Protein AF-A0A7X5WR57-F1 (afdb_monomer_lite)

Foldseek 3Di:
DDDLVCLQVCVPVVLVVQVVVVHHSVVSVVSNVVVVVVVVLVVLLVVLVVLLVVLVVVLVVCVVVVNNVVSVVSVVVSVVSVVVSVVD

Radius of gyration: 21.78 Å; chains: 1; bounding box: 42×16×60 Å

pLDDT: mean 94.81, std 4.6, range [62.22, 98.44]

Sequence (88 aa):
MLDIRLIRDDPEAVKAGIARRGEDPAAIDEVVDLDVRARAIGTERDDIRAEINQLSTQVGALHKEGRGDEAAALQERSRALGEDEKRL

Structure (mmCIF, N/CA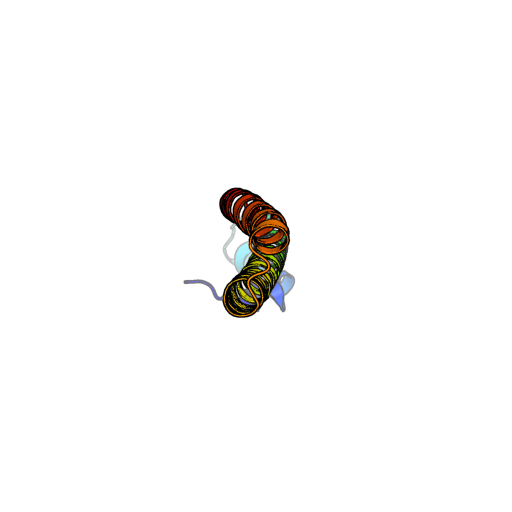/C/O backbone):
data_AF-A0A7X5WR57-F1
#
_entry.id   AF-A0A7X5WR57-F1
#
loop_
_atom_site.group_PDB
_atom_site.id
_atom_site.type_symbol
_atom_site.label_atom_id
_atom_site.label_alt_id
_atom_site.label_comp_id
_atom_site.label_asym_id
_atom_site.label_entity_id
_atom_site.label_seq_id
_atom_site.pdbx_PDB_ins_code
_atom_site.Cartn_x
_atom_site.Cartn_y
_atom_site.Cartn_z
_atom_site.occupancy
_atom_site.B_iso_or_equiv
_atom_site.auth_seq_id
_atom_site.auth_comp_id
_atom_site.auth_asym_id
_atom_site.auth_atom_id
_atom_site.pdbx_PDB_model_num
ATOM 1 N N . MET A 1 1 ? -1.911 7.579 22.214 1.00 62.22 1 MET A N 1
ATOM 2 C CA . MET A 1 1 ? -2.421 6.966 20.971 1.00 62.22 1 MET A CA 1
ATOM 3 C C . MET A 1 1 ? -3.070 5.653 21.374 1.00 62.22 1 MET A C 1
ATOM 5 O O . MET A 1 1 ? -2.426 4.912 22.106 1.00 62.22 1 MET A O 1
ATOM 9 N N . LEU A 1 2 ? -4.338 5.427 21.023 1.00 76.50 2 LEU A N 1
ATOM 10 C CA . LEU A 1 2 ? -4.988 4.128 21.231 1.00 76.50 2 LEU A CA 1
ATOM 11 C C . LEU A 1 2 ? -4.343 3.097 20.302 1.00 76.50 2 LEU A C 1
ATOM 13 O O . LEU A 1 2 ? -3.999 3.428 19.168 1.00 76.50 2 LEU A O 1
ATOM 17 N N . ASP A 1 3 ? -4.149 1.877 20.792 1.00 89.94 3 ASP A N 1
ATOM 18 C CA . ASP A 1 3 ? -3.592 0.801 19.979 1.00 89.94 3 ASP A CA 1
ATOM 19 C C . ASP A 1 3 ? -4.661 0.283 19.009 1.00 89.94 3 ASP A C 1
ATOM 21 O O . ASP A 1 3 ? -5.628 -0.361 19.416 1.00 89.94 3 ASP A O 1
ATOM 25 N N . ILE A 1 4 ? -4.487 0.563 17.715 1.00 91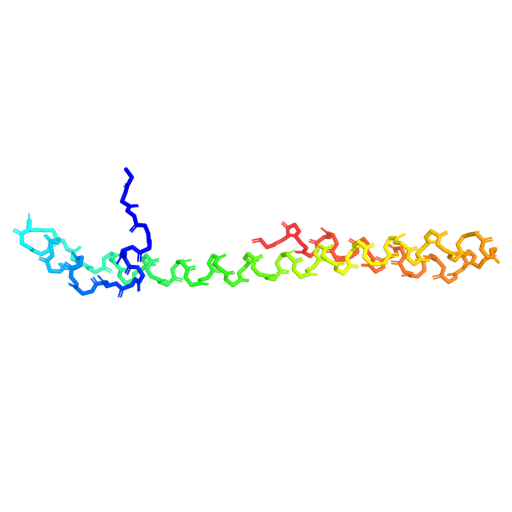.94 4 ILE A N 1
ATOM 26 C CA . ILE A 1 4 ? -5.386 0.080 16.659 1.00 91.94 4 ILE A CA 1
ATOM 27 C C . ILE A 1 4 ? -5.420 -1.452 16.588 1.00 91.94 4 ILE A C 1
ATOM 29 O O . ILE A 1 4 ? -6.415 -2.026 16.159 1.00 91.94 4 ILE A O 1
ATOM 33 N N . ARG A 1 5 ? -4.358 -2.134 17.042 1.00 92.25 5 ARG A N 1
ATOM 34 C CA . ARG A 1 5 ? -4.321 -3.600 17.105 1.00 92.25 5 ARG A CA 1
ATOM 35 C C . ARG A 1 5 ? -5.322 -4.103 18.132 1.00 92.25 5 ARG A C 1
ATOM 37 O O . ARG A 1 5 ? -6.076 -5.005 17.819 1.00 92.25 5 ARG A O 1
ATOM 44 N N . LEU A 1 6 ? -5.407 -3.455 19.294 1.00 93.38 6 LEU A N 1
ATOM 45 C CA . LEU A 1 6 ? -6.403 -3.797 20.309 1.00 93.38 6 LEU A CA 1
ATOM 46 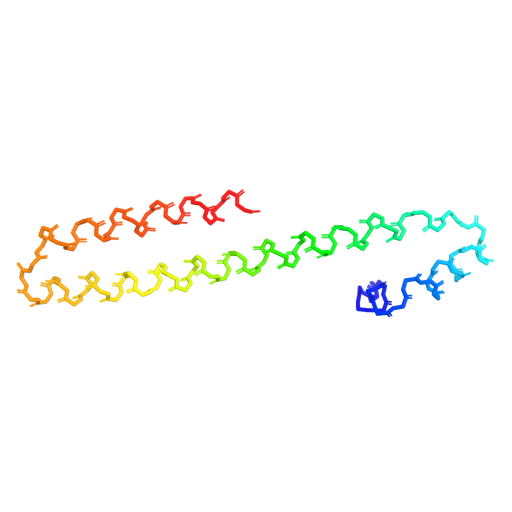C C . LEU A 1 6 ? -7.834 -3.598 19.788 1.00 93.38 6 LEU A C 1
ATOM 48 O O . LEU A 1 6 ? -8.686 -4.444 20.023 1.00 93.38 6 LEU A O 1
ATOM 52 N N . ILE A 1 7 ? -8.085 -2.509 19.055 1.00 93.69 7 ILE A N 1
ATOM 53 C CA . ILE A 1 7 ? -9.400 -2.241 18.451 1.00 93.69 7 ILE A CA 1
ATOM 54 C C . ILE A 1 7 ? -9.754 -3.299 17.399 1.00 93.69 7 ILE A C 1
ATOM 56 O O . ILE A 1 7 ? -10.907 -3.698 17.300 1.00 93.69 7 ILE A O 1
ATOM 60 N N . ARG A 1 8 ? -8.771 -3.769 16.628 1.00 93.00 8 ARG A N 1
ATOM 61 C CA . ARG A 1 8 ? -8.961 -4.817 15.620 1.00 93.00 8 ARG A CA 1
ATOM 62 C C . ARG A 1 8 ? -9.165 -6.199 16.239 1.00 93.00 8 ARG A C 1
ATOM 64 O O . ARG A 1 8 ? -10.012 -6.953 15.775 1.00 93.00 8 ARG A O 1
ATOM 71 N N . ASP A 1 9 ? -8.354 -6.531 17.236 1.00 94.44 9 ASP A N 1
ATOM 72 C CA . ASP A 1 9 ? -8.291 -7.870 17.815 1.00 94.44 9 ASP A CA 1
ATOM 73 C C . ASP A 1 9 ? -9.454 -8.107 18.795 1.00 94.44 9 ASP A C 1
ATOM 75 O O . ASP A 1 9 ? -9.951 -9.228 18.890 1.00 94.44 9 ASP A O 1
ATOM 79 N N . ASP A 1 10 ? -9.910 -7.060 19.496 1.00 94.62 10 ASP A N 1
ATOM 80 C CA . ASP A 1 10 ? -11.035 -7.122 20.438 1.00 94.62 10 ASP A CA 1
ATOM 81 C C . ASP A 1 10 ? -11.865 -5.814 20.451 1.00 94.62 10 ASP A C 1
ATOM 83 O O . ASP A 1 10 ? -11.851 -5.050 21.428 1.00 94.62 10 ASP A O 1
ATOM 87 N N . PRO A 1 11 ? -12.607 -5.520 19.363 1.00 93.56 11 PRO A N 1
ATOM 88 C CA . PRO A 1 11 ? -13.431 -4.315 19.271 1.00 93.56 11 PRO A CA 1
ATOM 89 C C . PRO A 1 11 ? -14.511 -4.265 20.355 1.00 93.56 11 PRO A C 1
ATOM 91 O O . PRO A 1 11 ? -14.822 -3.189 20.863 1.00 93.56 11 PRO A O 1
ATOM 94 N N . GLU A 1 12 ? -15.056 -5.412 20.765 1.00 94.38 12 GLU A N 1
ATOM 95 C CA . GLU A 1 12 ? -16.130 -5.487 21.759 1.00 94.38 12 GLU A CA 1
ATOM 96 C C . GLU A 1 12 ? -15.646 -5.110 23.164 1.00 94.38 12 GLU A C 1
ATOM 98 O O . GLU A 1 12 ? -16.327 -4.357 23.871 1.00 94.38 12 GLU A O 1
ATOM 103 N N . ALA A 1 13 ? -14.444 -5.537 23.571 1.00 94.12 13 ALA A N 1
ATOM 104 C CA . ALA A 1 13 ? -13.865 -5.082 24.834 1.00 94.12 13 ALA A CA 1
ATOM 105 C C . ALA A 1 13 ? -13.621 -3.568 24.843 1.00 94.12 13 ALA A C 1
ATOM 107 O O 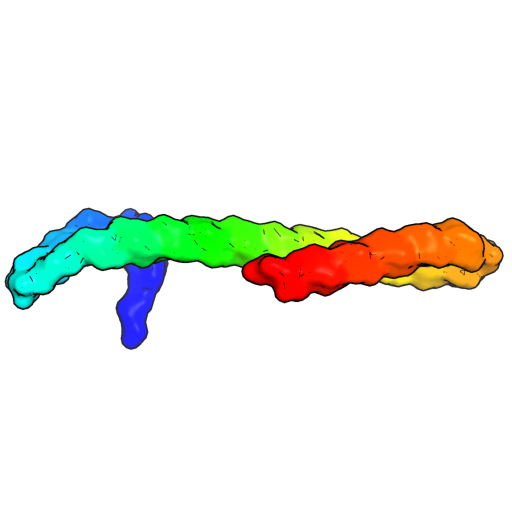. ALA A 1 13 ? -13.856 -2.908 25.866 1.00 94.12 13 ALA A O 1
ATOM 108 N N . VAL A 1 14 ? -13.199 -3.001 23.707 1.00 94.00 14 VAL A N 1
ATOM 109 C CA . VAL A 1 14 ? -13.011 -1.551 23.564 1.00 94.00 14 VAL A CA 1
ATOM 110 C C . VAL A 1 14 ? -14.352 -0.819 23.633 1.00 94.00 14 VAL A C 1
ATOM 112 O O . VAL A 1 14 ? -14.481 0.119 24.423 1.00 94.00 14 VAL A O 1
ATOM 115 N N . LYS A 1 15 ? -15.373 -1.277 22.897 1.00 94.56 15 LYS A N 1
ATOM 116 C CA . LYS A 1 15 ? -16.739 -0.728 22.950 1.00 94.56 15 LYS A CA 1
ATOM 117 C C . LYS A 1 15 ? -17.303 -0.753 24.366 1.00 94.56 15 LYS A C 1
ATOM 119 O O . LYS A 1 15 ? -17.815 0.258 24.842 1.00 94.56 15 LYS A O 1
ATOM 124 N N . ALA A 1 16 ? -17.147 -1.864 25.085 1.00 94.44 16 ALA A N 1
ATOM 125 C CA . ALA A 1 16 ? -17.569 -1.966 26.479 1.00 94.44 16 ALA A CA 1
ATOM 126 C C . ALA A 1 16 ? -16.818 -0.972 27.384 1.00 94.44 16 ALA A C 1
ATOM 128 O O . ALA A 1 16 ? -17.403 -0.396 28.301 1.00 94.44 16 ALA A O 1
ATOM 129 N N . GLY A 1 17 ? -15.524 -0.744 27.135 1.00 93.44 17 GLY A N 1
ATOM 130 C CA . GLY A 1 17 ? -14.732 0.278 27.821 1.00 93.44 17 GLY A CA 1
ATOM 131 C C . GLY A 1 17 ? -15.248 1.699 27.585 1.00 93.44 17 GLY A C 1
ATOM 132 O O . GLY A 1 17 ? -15.373 2.462 28.542 1.00 93.44 17 GLY A O 1
ATOM 133 N N . ILE A 1 18 ? -15.588 2.031 26.340 1.00 92.19 18 ILE A N 1
ATOM 134 C CA . ILE A 1 18 ? -16.138 3.336 25.943 1.00 92.19 18 ILE A CA 1
ATOM 135 C C . ILE A 1 18 ? -17.532 3.548 26.543 1.00 92.19 18 ILE A C 1
ATOM 137 O O . ILE A 1 18 ? -17.768 4.563 27.199 1.00 92.19 18 ILE A O 1
ATOM 141 N N . ALA A 1 19 ? -18.411 2.548 26.452 1.00 93.81 19 ALA A N 1
ATOM 142 C CA . ALA A 1 19 ? -19.751 2.608 27.028 1.00 93.81 19 ALA A CA 1
ATOM 143 C C . ALA A 1 19 ? -19.724 2.810 28.555 1.00 93.81 19 ALA A C 1
ATOM 145 O O . ALA A 1 19 ? -20.497 3.602 29.093 1.00 93.81 19 ALA A O 1
ATOM 146 N N . ARG A 1 20 ? -18.785 2.171 29.276 1.00 95.25 20 ARG A N 1
ATOM 147 C CA . ARG A 1 20 ? -18.592 2.397 30.727 1.00 95.25 20 ARG A CA 1
ATOM 148 C C . ARG A 1 20 ? -18.192 3.833 31.070 1.00 95.25 20 ARG A C 1
ATOM 150 O O . ARG A 1 20 ? -18.412 4.262 32.200 1.00 95.25 20 ARG A O 1
ATOM 157 N N . ARG A 1 21 ? -17.595 4.564 30.127 1.00 93.06 21 ARG A N 1
ATOM 158 C CA . ARG A 1 21 ? -17.225 5.980 30.280 1.00 93.06 21 ARG A CA 1
ATOM 159 C C . ARG A 1 21 ? -18.366 6.929 29.893 1.00 93.06 21 ARG A C 1
ATOM 161 O O . ARG A 1 21 ? -18.204 8.134 30.043 1.00 93.06 21 ARG A O 1
ATOM 168 N N . GLY A 1 22 ? -19.512 6.395 29.457 1.00 92.94 22 GLY A N 1
ATOM 169 C CA . GLY A 1 22 ? -20.674 7.173 29.024 1.00 92.94 22 GLY A CA 1
ATOM 170 C C . GLY A 1 22 ? -20.535 7.757 27.618 1.00 92.94 22 GLY A C 1
ATOM 171 O O . GLY A 1 22 ? -21.272 8.676 27.273 1.00 92.94 22 GLY A O 1
ATOM 172 N N . GLU A 1 23 ? -19.587 7.254 26.828 1.00 92.12 23 GLU A N 1
ATOM 173 C CA . GLU A 1 23 ? -19.360 7.663 25.442 1.00 92.12 23 GLU A CA 1
ATOM 174 C C . GLU A 1 23 ? -20.019 6.669 24.469 1.00 92.12 23 GLU A C 1
ATOM 176 O O . GLU A 1 23 ? -20.267 5.513 24.824 1.00 92.12 23 GLU A O 1
ATOM 181 N N . ASP A 1 24 ? -20.309 7.117 23.245 1.00 91.25 24 ASP A N 1
ATOM 182 C CA . ASP A 1 24 ? -20.924 6.284 22.206 1.00 91.25 24 ASP A CA 1
ATOM 183 C C . ASP A 1 24 ? -19.893 5.305 21.604 1.00 91.25 24 ASP A C 1
ATOM 185 O O . ASP A 1 24 ? -18.907 5.744 21.002 1.00 91.25 24 ASP A O 1
ATOM 189 N N . PRO A 1 25 ? -20.088 3.979 21.742 1.00 92.31 25 PRO A N 1
ATOM 190 C CA . PRO A 1 25 ? -19.177 2.988 21.185 1.00 92.31 25 PRO A CA 1
ATOM 191 C C . PRO A 1 25 ? -19.280 2.828 19.660 1.00 92.31 25 PRO A C 1
ATOM 193 O O . PRO A 1 25 ? -18.412 2.168 19.090 1.00 92.31 25 PRO A O 1
ATOM 196 N N . ALA A 1 26 ? -20.284 3.409 18.988 1.00 91.88 26 ALA A N 1
ATOM 197 C CA . ALA A 1 26 ? -20.510 3.227 17.548 1.00 91.88 26 ALA A CA 1
ATOM 198 C C . ALA A 1 26 ? -19.328 3.690 16.677 1.00 91.88 26 ALA A C 1
ATOM 200 O O . ALA A 1 26 ? -19.080 3.129 15.612 1.00 91.88 26 ALA A O 1
ATOM 201 N N . ALA A 1 27 ? -18.538 4.658 17.154 1.00 90.06 27 ALA A N 1
ATOM 202 C CA . ALA A 1 27 ? -17.332 5.111 16.461 1.00 90.06 27 ALA A CA 1
ATOM 203 C C . ALA A 1 27 ? -16.277 3.997 16.290 1.00 90.06 27 ALA A C 1
ATOM 205 O O . ALA A 1 27 ? -15.432 4.082 15.404 1.00 90.06 27 ALA A O 1
ATOM 206 N N . ILE A 1 28 ? -16.313 2.941 17.114 1.00 93.19 28 ILE A N 1
ATOM 207 C CA . ILE A 1 28 ? -15.389 1.806 16.984 1.00 93.19 28 ILE A CA 1
ATOM 208 C C . ILE A 1 28 ? -15.660 0.996 15.719 1.00 93.19 28 ILE A C 1
ATOM 210 O O . ILE A 1 28 ? -14.706 0.547 15.090 1.00 93.19 28 ILE A O 1
ATOM 214 N N . ASP A 1 29 ? -16.921 0.851 15.316 1.00 92.31 29 ASP A N 1
ATOM 215 C CA . ASP A 1 29 ? -17.266 0.138 14.083 1.00 92.31 29 ASP A CA 1
ATOM 216 C C . ASP A 1 29 ? -16.694 0.859 12.856 1.00 92.31 29 ASP A C 1
ATOM 218 O O . ASP A 1 29 ? -16.033 0.245 12.019 1.00 92.31 29 ASP A O 1
ATOM 222 N N . GLU A 1 30 ? -16.822 2.188 12.809 1.00 92.81 30 GLU A N 1
ATOM 223 C CA . GLU A 1 30 ? -16.230 2.999 11.740 1.00 92.81 30 GLU A CA 1
ATOM 224 C C . GLU A 1 30 ? -14.696 2.890 11.713 1.00 92.81 30 GLU A C 1
ATOM 226 O O . GLU A 1 30 ? -14.092 2.804 10.641 1.00 92.81 30 GLU A O 1
ATOM 231 N N . VAL A 1 31 ? -14.049 2.856 12.884 1.00 93.69 31 VAL A N 1
ATOM 232 C CA . VAL A 1 31 ? -12.593 2.673 12.987 1.00 93.69 31 VAL A CA 1
ATOM 233 C C . VAL A 1 31 ? -12.165 1.313 12.438 1.00 93.69 31 VAL A C 1
ATOM 235 O O . VAL A 1 31 ? -11.168 1.247 11.718 1.00 93.69 31 VAL A O 1
ATOM 238 N N . VAL A 1 32 ? -12.902 0.242 12.742 1.00 94.38 32 VAL A N 1
ATOM 239 C CA . VAL A 1 32 ? -12.620 -1.101 12.213 1.00 94.38 32 VAL A CA 1
ATOM 240 C C . VAL A 1 32 ? -12.757 -1.115 10.687 1.00 94.38 32 VAL A C 1
ATOM 242 O O . VAL A 1 32 ? -11.851 -1.586 9.997 1.00 94.38 32 VAL A O 1
ATOM 245 N N . ASP A 1 33 ? -13.819 -0.522 10.143 1.00 95.06 33 ASP A N 1
ATOM 246 C CA . ASP A 1 33 ? -14.039 -0.447 8.693 1.00 95.06 33 ASP A CA 1
ATOM 247 C C . ASP A 1 33 ? -12.968 0.386 7.971 1.00 95.06 33 ASP A C 1
ATOM 249 O O . ASP A 1 33 ? -12.527 0.054 6.864 1.00 95.06 33 ASP A O 1
ATOM 253 N N . LEU A 1 34 ? -12.540 1.497 8.575 1.00 95.75 34 LEU A N 1
ATOM 254 C CA . LEU A 1 34 ? -11.443 2.318 8.062 1.00 95.75 34 LEU A CA 1
ATOM 255 C C . LEU A 1 34 ? -10.110 1.570 8.106 1.00 95.75 34 LEU A C 1
ATOM 257 O O . LEU A 1 34 ? -9.345 1.657 7.148 1.00 95.75 34 LEU A O 1
ATOM 261 N N . ASP A 1 35 ? -9.837 0.820 9.173 1.00 95.88 35 ASP A N 1
ATOM 262 C CA . ASP A 1 35 ? -8.617 0.023 9.295 1.00 95.88 35 ASP A CA 1
ATOM 263 C C . ASP A 1 35 ? -8.551 -1.081 8.232 1.00 95.88 35 ASP A C 1
ATOM 265 O O . ASP A 1 35 ? -7.518 -1.242 7.579 1.00 95.88 35 ASP A O 1
ATOM 269 N N . VAL A 1 36 ? -9.660 -1.785 7.982 1.00 96.06 36 VAL A N 1
ATOM 270 C CA . VAL A 1 36 ? -9.747 -2.791 6.911 1.00 96.06 36 VAL A CA 1
ATOM 271 C C . VAL A 1 36 ? -9.432 -2.166 5.553 1.00 96.06 36 VAL A C 1
ATOM 273 O O . VAL A 1 36 ? -8.592 -2.688 4.815 1.00 96.06 36 VAL A O 1
ATOM 276 N N . ARG A 1 37 ? -10.047 -1.019 5.238 1.00 97.06 37 ARG A N 1
ATOM 277 C CA . ARG A 1 37 ? -9.789 -0.297 3.982 1.00 97.06 37 ARG A CA 1
ATOM 278 C C . ARG A 1 37 ? -8.346 0.181 3.881 1.00 97.06 37 ARG A C 1
ATOM 280 O O . ARG A 1 37 ? -7.713 -0.029 2.853 1.00 97.06 37 ARG A O 1
ATOM 287 N N . ALA A 1 38 ? -7.806 0.769 4.944 1.00 96.69 38 ALA A N 1
ATOM 288 C CA . ALA A 1 38 ? -6.431 1.253 4.972 1.00 96.69 38 ALA A CA 1
ATOM 289 C C . ALA A 1 38 ? -5.420 0.117 4.757 1.00 96.69 38 ALA A C 1
ATOM 291 O O . ALA A 1 38 ? -4.435 0.292 4.041 1.00 96.69 38 ALA A O 1
ATOM 292 N N . ARG A 1 39 ? -5.668 -1.064 5.337 1.00 96.56 39 ARG A N 1
ATOM 293 C CA . ARG A 1 39 ? -4.825 -2.248 5.123 1.00 96.56 39 ARG A CA 1
ATOM 294 C C . ARG A 1 39 ? -4.926 -2.770 3.695 1.00 96.56 39 ARG A C 1
ATOM 296 O O . ARG A 1 39 ? -3.890 -3.076 3.119 1.00 96.56 39 ARG A O 1
ATOM 303 N N . ALA A 1 40 ? -6.132 -2.841 3.132 1.00 97.31 40 ALA A N 1
ATOM 304 C CA . ALA A 1 40 ? -6.336 -3.270 1.749 1.00 97.31 40 ALA A CA 1
ATOM 305 C C . ALA A 1 40 ? -5.610 -2.345 0.758 1.00 97.31 40 ALA A C 1
ATOM 307 O O . ALA A 1 40 ? -4.827 -2.826 -0.056 1.00 97.31 40 ALA A O 1
ATOM 308 N N . ILE A 1 41 ? -5.780 -1.027 0.911 1.00 98.00 41 ILE A N 1
ATOM 309 C CA . ILE A 1 41 ? -5.075 -0.007 0.119 1.00 98.00 41 ILE A CA 1
ATOM 310 C C . ILE A 1 41 ? -3.556 -0.137 0.291 1.00 98.00 41 ILE A C 1
ATOM 312 O O . ILE A 1 41 ? -2.803 -0.058 -0.676 1.00 98.00 41 ILE A O 1
ATOM 316 N N . GLY A 1 42 ? -3.088 -0.364 1.523 1.00 97.88 42 GLY A N 1
ATOM 317 C CA . GLY A 1 42 ? -1.671 -0.579 1.808 1.00 97.88 42 GLY A CA 1
ATOM 318 C C . GLY A 1 42 ? -1.095 -1.781 1.058 1.00 97.88 42 GLY A C 1
ATOM 319 O O . GLY A 1 42 ? -0.035 -1.658 0.451 1.00 97.88 42 GLY A O 1
ATOM 320 N N . THR A 1 43 ? -1.807 -2.911 1.064 1.00 98.06 43 THR A N 1
ATOM 321 C CA . THR A 1 43 ? -1.424 -4.112 0.309 1.00 98.06 43 THR A CA 1
ATOM 322 C C . THR A 1 43 ? -1.414 -3.851 -1.194 1.00 98.06 43 THR A C 1
ATOM 324 O O . THR A 1 43 ? -0.408 -4.127 -1.836 1.00 98.06 43 THR A O 1
ATOM 327 N N . GLU A 1 44 ? -2.471 -3.249 -1.740 1.00 97.81 44 GLU A N 1
ATOM 328 C CA . GLU A 1 44 ? -2.567 -2.940 -3.172 1.00 97.81 44 GLU A CA 1
ATOM 329 C C . GLU A 1 44 ? -1.423 -2.030 -3.640 1.00 97.81 44 GLU A C 1
ATOM 331 O O . GLU A 1 44 ? -0.762 -2.296 -4.643 1.00 97.81 44 GLU A O 1
ATOM 336 N N . ARG A 1 45 ? -1.117 -0.988 -2.864 1.00 98.38 45 ARG A N 1
ATOM 337 C CA . ARG A 1 45 ? 0.002 -0.087 -3.146 1.00 98.38 45 ARG A CA 1
ATOM 338 C C . ARG A 1 45 ? 1.346 -0.818 -3.130 1.00 98.38 45 ARG A C 1
ATOM 340 O O . ARG A 1 45 ? 2.208 -0.542 -3.964 1.00 98.38 45 ARG A O 1
ATOM 347 N N . ASP A 1 46 ? 1.557 -1.711 -2.168 1.00 98.25 46 ASP A N 1
ATOM 348 C CA . ASP A 1 46 ? 2.810 -2.458 -2.054 1.00 98.25 46 ASP A CA 1
ATOM 349 C C . ASP A 1 46 ? 2.970 -3.463 -3.216 1.00 98.25 46 ASP A C 1
ATOM 351 O O . ASP A 1 46 ? 4.074 -3.591 -3.757 1.00 98.25 46 ASP A O 1
ATOM 355 N N . ASP A 1 47 ? 1.877 -4.080 -3.675 1.00 98.25 47 ASP A N 1
ATOM 356 C CA . ASP A 1 47 ? 1.850 -4.944 -4.863 1.00 98.25 47 ASP A CA 1
ATOM 357 C C . ASP A 1 47 ? 2.179 -4.157 -6.144 1.00 98.25 47 ASP A C 1
ATOM 359 O O . ASP A 1 47 ? 3.048 -4.566 -6.921 1.00 98.25 47 ASP A O 1
ATOM 363 N N . ILE A 1 48 ? 1.573 -2.977 -6.332 1.00 98.31 48 ILE A N 1
ATOM 364 C CA . ILE A 1 48 ? 1.868 -2.090 -7.471 1.00 98.31 48 ILE A CA 1
ATOM 365 C C . ILE A 1 48 ? 3.348 -1.690 -7.483 1.00 98.31 48 ILE A C 1
ATOM 367 O O . ILE A 1 48 ? 4.013 -1.756 -8.520 1.00 98.31 48 ILE A O 1
ATOM 371 N N . ARG A 1 49 ? 3.911 -1.322 -6.326 1.00 98.00 49 ARG A N 1
ATOM 372 C CA . ARG A 1 49 ? 5.341 -0.994 -6.203 1.00 98.00 49 ARG A CA 1
ATOM 373 C C . ARG A 1 49 ? 6.235 -2.173 -6.559 1.00 98.00 49 ARG A C 1
ATOM 375 O O . ARG A 1 49 ? 7.279 -1.983 -7.191 1.00 98.00 49 ARG A O 1
ATOM 382 N N . ALA A 1 50 ? 5.860 -3.382 -6.148 1.00 98.44 50 ALA A N 1
ATOM 383 C CA . ALA A 1 50 ? 6.594 -4.587 -6.509 1.00 98.44 50 ALA A CA 1
ATOM 384 C C . ALA A 1 50 ? 6.586 -4.799 -8.032 1.00 98.44 50 ALA A C 1
ATOM 386 O O . ALA A 1 50 ? 7.647 -5.045 -8.612 1.00 98.44 50 ALA A O 1
ATOM 387 N N . GLU A 1 51 ? 5.438 -4.616 -8.688 1.00 98.00 51 GLU A N 1
ATOM 388 C CA . GLU A 1 51 ? 5.316 -4.720 -10.146 1.00 98.00 51 GLU A CA 1
ATOM 389 C C . GLU A 1 51 ? 6.144 -3.647 -10.877 1.00 98.00 51 GLU A C 1
ATOM 391 O O . GLU A 1 51 ? 6.910 -3.971 -11.787 1.00 98.00 51 GLU A O 1
ATOM 396 N N . ILE A 1 52 ? 6.090 -2.383 -10.440 1.00 98.25 52 ILE A N 1
ATOM 397 C CA . ILE A 1 52 ? 6.906 -1.285 -10.995 1.00 98.25 52 ILE A CA 1
ATOM 398 C C . ILE A 1 52 ? 8.404 -1.610 -10.923 1.00 98.25 52 ILE A C 1
ATOM 400 O O . ILE A 1 52 ? 9.143 -1.395 -11.892 1.00 98.25 52 ILE A O 1
ATOM 404 N N . ASN A 1 53 ? 8.873 -2.146 -9.793 1.00 98.12 53 ASN A N 1
ATOM 405 C CA . ASN A 1 53 ? 10.279 -2.514 -9.615 1.00 98.12 53 ASN A CA 1
ATOM 406 C C . ASN A 1 53 ? 10.698 -3.654 -10.557 1.00 98.12 53 ASN A C 1
ATOM 408 O O . ASN A 1 53 ? 11.781 -3.596 -11.154 1.00 98.12 53 ASN A O 1
ATOM 412 N N . GLN A 1 54 ? 9.836 -4.661 -10.731 1.00 98.25 54 GLN A N 1
ATOM 413 C CA . GLN A 1 54 ? 10.059 -5.762 -11.672 1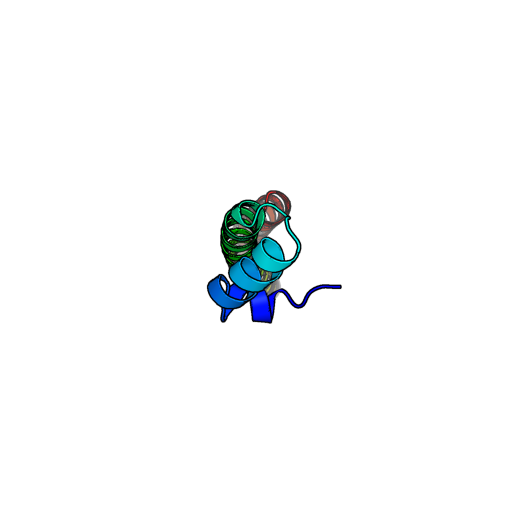.00 98.25 54 GLN A CA 1
ATOM 414 C C . GLN A 1 54 ? 10.125 -5.256 -13.118 1.00 98.25 54 GLN A C 1
ATOM 416 O O . GLN A 1 54 ? 11.083 -5.558 -13.833 1.00 98.25 54 GLN A O 1
ATOM 421 N N . LEU A 1 55 ? 9.164 -4.425 -13.534 1.00 97.75 55 LEU A N 1
ATOM 422 C CA . LEU A 1 55 ? 9.151 -3.816 -14.866 1.00 97.75 55 LEU A CA 1
ATOM 423 C C . LEU A 1 55 ? 10.401 -2.967 -15.104 1.00 97.75 55 LEU A C 1
ATOM 425 O O . LEU A 1 55 ? 11.024 -3.063 -16.157 1.00 97.75 55 LEU A O 1
ATOM 429 N N . SER A 1 56 ? 10.826 -2.184 -14.112 1.00 96.38 56 SER A N 1
ATOM 430 C CA . SER A 1 56 ? 12.016 -1.334 -14.229 1.00 96.38 56 SER A CA 1
ATOM 431 C C . SER A 1 56 ? 13.295 -2.149 -14.437 1.00 96.38 56 SER A C 1
ATOM 433 O O . SER A 1 56 ? 14.167 -1.754 -15.216 1.00 96.38 56 SER A O 1
ATOM 435 N N . THR A 1 57 ? 13.410 -3.317 -13.796 1.00 98.00 57 THR A N 1
ATOM 436 C CA . THR A 1 57 ? 14.559 -4.205 -14.028 1.00 98.00 57 THR A CA 1
ATOM 437 C C . THR A 1 57 ? 14.481 -4.905 -15.391 1.00 98.00 57 THR A C 1
ATOM 439 O O . THR A 1 57 ? 15.509 -5.001 -16.065 1.00 98.00 57 THR A O 1
ATOM 442 N N . GLN A 1 58 ? 13.288 -5.286 -15.864 1.00 97.44 58 GLN A N 1
ATOM 443 C CA . GLN A 1 58 ? 13.095 -5.813 -17.225 1.00 97.44 58 GLN A CA 1
ATOM 444 C C . GLN A 1 58 ? 13.449 -4.782 -18.307 1.00 97.44 58 GLN A C 1
ATOM 446 O O . GLN A 1 58 ? 14.175 -5.105 -19.245 1.00 97.44 58 GLN A O 1
ATOM 451 N N . VAL A 1 59 ? 13.019 -3.526 -18.148 1.00 97.44 59 VAL A N 1
ATOM 452 C CA . VAL A 1 59 ? 13.373 -2.408 -19.042 1.00 97.44 59 VAL A CA 1
ATOM 453 C C . VAL A 1 59 ? 14.893 -2.251 -19.135 1.00 97.44 59 VAL A C 1
ATOM 455 O O . VAL A 1 59 ? 15.452 -2.181 -20.230 1.00 97.44 59 VAL A O 1
ATOM 458 N N . GLY A 1 60 ? 15.586 -2.261 -17.991 1.00 96.50 60 GLY A N 1
ATOM 459 C CA . GLY A 1 60 ? 17.046 -2.185 -17.953 1.00 96.50 60 GLY A CA 1
ATOM 460 C C . GLY A 1 60 ? 17.740 -3.359 -18.654 1.00 96.50 60 GLY A C 1
ATOM 461 O O . GLY A 1 60 ? 18.782 -3.160 -19.281 1.00 96.50 60 GLY A O 1
ATOM 462 N N . ALA A 1 61 ? 17.179 -4.569 -18.575 1.00 97.75 61 ALA A N 1
ATOM 463 C CA . ALA A 1 61 ? 17.692 -5.739 -19.287 1.00 97.75 61 ALA A CA 1
ATOM 464 C C . ALA A 1 61 ? 17.493 -5.615 -20.808 1.00 97.75 61 ALA A C 1
ATOM 466 O O . ALA A 1 61 ? 18.458 -5.748 -21.559 1.00 97.75 61 ALA A O 1
ATOM 467 N N . LEU A 1 62 ? 16.291 -5.249 -21.260 1.00 97.12 62 LEU A N 1
ATOM 468 C CA . LEU A 1 62 ? 15.979 -5.081 -22.684 1.00 97.12 62 LEU A CA 1
ATOM 469 C C . LEU A 1 62 ? 16.836 -3.998 -23.348 1.00 97.12 62 LEU A C 1
ATOM 471 O O . LEU A 1 62 ? 17.315 -4.184 -24.467 1.00 97.12 62 LEU A O 1
ATOM 475 N N . HIS A 1 63 ? 17.110 -2.895 -22.647 1.00 95.56 63 HIS A N 1
ATOM 476 C CA . HIS A 1 63 ? 18.031 -1.875 -23.150 1.00 95.56 63 HIS A CA 1
ATOM 477 C C . HIS A 1 63 ? 19.461 -2.398 -23.330 1.00 95.56 63 HIS A C 1
ATOM 479 O O . HIS A 1 63 ? 20.108 -2.050 -24.316 1.00 95.56 63 HIS A O 1
ATOM 485 N N . LYS A 1 64 ? 19.953 -3.256 -22.426 1.00 96.50 64 LYS A N 1
ATOM 486 C CA . LYS A 1 64 ? 21.273 -3.899 -22.574 1.00 96.50 64 LYS A CA 1
ATOM 487 C C . LYS A 1 64 ? 21.313 -4.876 -23.749 1.00 96.50 64 LYS A C 1
ATOM 489 O O . LYS A 1 64 ? 22.362 -5.034 -24.362 1.00 96.50 64 LYS A O 1
ATOM 494 N N . GLU A 1 65 ? 20.183 -5.499 -24.069 1.00 96.44 65 GLU A N 1
ATOM 495 C CA . GLU A 1 65 ? 20.016 -6.397 -25.217 1.00 96.44 65 GLU A CA 1
ATOM 496 C C . GLU A 1 65 ? 19.807 -5.652 -26.551 1.00 96.44 65 GLU A C 1
ATOM 498 O O . GLU A 1 65 ? 19.721 -6.288 -27.599 1.00 96.44 65 GLU A O 1
ATOM 503 N N . GLY A 1 66 ? 19.719 -4.315 -26.544 1.00 95.75 66 GLY A N 1
ATOM 504 C CA . GLY A 1 66 ? 19.446 -3.511 -27.743 1.00 95.75 66 GLY A CA 1
ATOM 505 C C . GLY A 1 66 ? 17.979 -3.523 -28.195 1.00 95.75 66 GLY A C 1
ATOM 506 O O . GLY A 1 66 ? 17.664 -3.018 -29.270 1.00 95.75 66 GLY A O 1
ATOM 507 N N . ARG A 1 67 ? 17.066 -4.057 -27.376 1.00 95.88 67 ARG A N 1
ATOM 508 C CA . ARG A 1 67 ? 15.627 -4.208 -27.661 1.00 95.88 67 ARG A CA 1
ATOM 509 C C . ARG A 1 67 ? 14.831 -3.003 -27.150 1.00 95.88 67 ARG A C 1
ATOM 511 O O . ARG A 1 67 ? 13.961 -3.123 -26.290 1.00 95.88 67 ARG A O 1
ATOM 518 N N . GLY A 1 68 ? 15.167 -1.818 -27.660 1.00 93.62 68 GLY A N 1
ATOM 519 C CA . GLY A 1 68 ? 14.592 -0.545 -27.203 1.00 93.62 68 GLY A CA 1
ATOM 520 C C . GLY A 1 68 ? 13.073 -0.439 -27.382 1.00 93.62 68 GLY A C 1
ATOM 521 O O . GLY A 1 68 ? 12.396 0.090 -26.503 1.00 93.62 68 GLY A O 1
ATOM 522 N N . ASP A 1 69 ? 12.532 -0.992 -28.469 1.00 92.62 69 ASP A N 1
ATOM 523 C CA . ASP A 1 69 ? 11.093 -0.933 -28.758 1.00 92.62 69 ASP A CA 1
ATOM 524 C C . ASP A 1 69 ? 10.268 -1.738 -27.739 1.00 92.62 69 ASP A C 1
ATOM 526 O O . ASP A 1 69 ? 9.229 -1.282 -27.265 1.00 92.62 69 ASP A O 1
ATOM 530 N N . GLU A 1 70 ? 10.764 -2.907 -27.324 1.00 91.75 70 GLU A N 1
ATOM 531 C CA . GLU A 1 70 ? 10.119 -3.725 -26.289 1.00 91.75 70 GLU A CA 1
ATOM 532 C C . GLU A 1 70 ? 10.256 -3.093 -24.897 1.00 91.75 70 GLU A C 1
ATOM 534 O O . GLU A 1 70 ? 9.336 -3.163 -24.079 1.00 91.75 70 GLU A O 1
ATOM 539 N N . ALA A 1 71 ? 11.378 -2.414 -24.639 1.00 96.00 71 ALA A N 1
ATOM 540 C CA . ALA A 1 71 ? 11.585 -1.665 -23.405 1.00 96.00 71 ALA A CA 1
ATOM 541 C C . ALA A 1 71 ? 10.600 -0.489 -23.274 1.00 96.00 71 ALA A C 1
ATOM 543 O O . ALA A 1 71 ? 10.100 -0.228 -22.179 1.00 96.00 71 ALA A O 1
ATOM 544 N N . ALA A 1 72 ? 10.271 0.186 -24.382 1.00 96.00 72 ALA A N 1
ATOM 545 C CA . ALA A 1 72 ? 9.345 1.317 -24.386 1.00 96.00 72 ALA A CA 1
ATOM 546 C C . ALA A 1 72 ? 7.940 0.925 -23.896 1.00 96.00 72 ALA A C 1
ATOM 548 O O . ALA A 1 72 ? 7.366 1.633 -23.065 1.00 96.00 72 ALA A O 1
ATOM 549 N N . ALA A 1 73 ? 7.424 -0.229 -24.331 1.00 94.50 73 ALA A N 1
ATOM 550 C CA . ALA A 1 73 ? 6.118 -0.731 -23.900 1.00 94.50 73 ALA A CA 1
ATOM 551 C C . ALA A 1 73 ? 6.077 -1.038 -22.389 1.00 94.50 73 ALA A C 1
ATOM 553 O O . ALA A 1 73 ? 5.130 -0.668 -21.692 1.00 94.50 73 ALA A O 1
ATOM 554 N N . LEU A 1 74 ? 7.127 -1.667 -21.846 1.00 96.75 74 LEU A N 1
ATOM 555 C CA . LEU A 1 74 ? 7.213 -1.942 -20.405 1.00 96.75 74 LEU A CA 1
ATOM 556 C C . LEU A 1 74 ? 7.385 -0.663 -19.578 1.00 96.75 74 LEU A C 1
ATOM 558 O O . LEU A 1 74 ? 6.842 -0.552 -18.477 1.00 96.75 74 LEU A O 1
ATOM 562 N N . GLN A 1 75 ? 8.106 0.321 -20.112 1.00 96.62 75 GLN A N 1
ATOM 563 C CA . GLN A 1 75 ? 8.274 1.621 -19.475 1.00 96.62 75 GLN A CA 1
ATOM 564 C C . GLN A 1 75 ? 6.955 2.404 -19.412 1.00 96.62 75 GLN A C 1
ATOM 566 O O . GLN A 1 75 ? 6.692 3.070 -18.411 1.00 96.62 75 GLN A O 1
ATOM 571 N N . GLU A 1 76 ? 6.110 2.315 -20.440 1.00 97.12 76 GLU A N 1
ATOM 572 C CA . GLU A 1 76 ? 4.766 2.902 -20.422 1.00 97.12 76 GLU A CA 1
ATOM 573 C C . GLU A 1 76 ? 3.878 2.242 -19.362 1.00 97.12 76 GLU A C 1
ATOM 575 O O . GLU A 1 76 ? 3.278 2.946 -18.548 1.00 97.12 76 GLU A O 1
ATOM 580 N N . ARG A 1 77 ? 3.877 0.904 -19.283 1.00 96.44 77 ARG A N 1
ATOM 581 C CA . ARG A 1 77 ? 3.149 0.176 -18.231 1.00 96.44 77 ARG A CA 1
ATOM 582 C C . ARG A 1 77 ? 3.616 0.570 -16.828 1.00 96.44 77 ARG A C 1
ATOM 584 O O . ARG A 1 77 ? 2.787 0.830 -15.964 1.00 96.44 77 ARG A O 1
ATOM 591 N N . SER A 1 78 ? 4.929 0.660 -16.615 1.00 97.12 78 SER A N 1
ATOM 592 C CA . SER A 1 78 ? 5.512 1.091 -15.335 1.00 97.12 78 SER A CA 1
ATOM 593 C C . SER A 1 78 ? 5.043 2.498 -14.936 1.00 97.12 78 SER A C 1
ATOM 595 O O . SER A 1 78 ? 4.690 2.738 -13.783 1.00 97.12 78 SER A O 1
ATOM 597 N N . ARG A 1 79 ? 4.947 3.426 -15.900 1.00 97.38 79 ARG A N 1
ATOM 598 C CA . ARG A 1 79 ? 4.409 4.775 -15.658 1.00 97.38 79 ARG A CA 1
ATOM 599 C C . ARG A 1 79 ? 2.924 4.761 -15.311 1.00 97.38 79 ARG A C 1
ATOM 601 O O . ARG A 1 79 ? 2.540 5.460 -14.382 1.00 97.38 79 ARG A O 1
ATOM 608 N N . ALA A 1 80 ? 2.113 3.983 -16.028 1.00 97.56 80 ALA A N 1
ATOM 609 C CA . ALA A 1 80 ? 0.681 3.868 -15.750 1.00 97.56 80 ALA A CA 1
ATOM 610 C C . ALA A 1 80 ? 0.430 3.347 -14.327 1.00 97.56 80 ALA A C 1
ATOM 612 O O . ALA A 1 80 ? -0.305 3.970 -13.569 1.00 97.56 80 ALA A O 1
ATOM 613 N N . LEU A 1 81 ? 1.147 2.294 -13.923 1.00 97.56 81 LEU A N 1
ATOM 614 C CA . LEU A 1 81 ? 1.101 1.771 -12.556 1.00 97.56 81 LEU A CA 1
ATOM 615 C C . LEU A 1 81 ? 1.531 2.809 -11.513 1.00 97.56 81 LEU A C 1
ATOM 617 O O . LEU A 1 81 ? 0.929 2.893 -10.450 1.00 97.56 81 LEU A O 1
ATOM 621 N N . GLY A 1 82 ? 2.536 3.636 -11.815 1.00 97.12 82 GLY A N 1
ATOM 622 C CA . GLY A 1 82 ? 2.945 4.730 -10.929 1.00 97.12 82 GLY A CA 1
ATOM 623 C C . GLY A 1 82 ? 1.882 5.823 -10.773 1.00 97.12 82 GLY A C 1
ATOM 624 O O . GLY A 1 82 ? 1.815 6.470 -9.730 1.00 97.12 82 GLY A O 1
ATOM 625 N N . GLU A 1 83 ? 1.036 6.043 -11.781 1.00 97.69 83 GLU A N 1
ATOM 626 C CA . GLU A 1 83 ? -0.128 6.926 -11.656 1.00 97.69 83 GLU A CA 1
ATOM 627 C C . GLU A 1 83 ? -1.269 6.255 -10.889 1.00 97.69 83 GLU A C 1
ATOM 629 O O . GLU A 1 83 ? -1.975 6.934 -10.149 1.00 97.69 83 GLU A O 1
ATOM 634 N N . ASP A 1 84 ? -1.444 4.943 -11.031 1.00 95.44 84 ASP A N 1
ATOM 635 C CA . ASP A 1 84 ? -2.431 4.172 -10.272 1.00 95.44 84 ASP A CA 1
ATOM 636 C C . ASP A 1 84 ? -2.073 4.146 -8.777 1.00 95.44 84 ASP A C 1
ATOM 638 O O . ASP A 1 84 ? -2.925 4.444 -7.944 1.00 95.44 84 ASP A O 1
ATOM 642 N N . GLU A 1 85 ? -0.794 3.936 -8.442 1.00 96.56 85 GLU A N 1
ATOM 643 C CA . GLU A 1 85 ? -0.268 3.996 -7.072 1.00 96.56 85 GLU A CA 1
ATOM 644 C C . GLU A 1 85 ? -0.573 5.336 -6.386 1.00 96.56 85 GLU A C 1
ATOM 646 O O . GLU A 1 85 ? -0.915 5.368 -5.209 1.00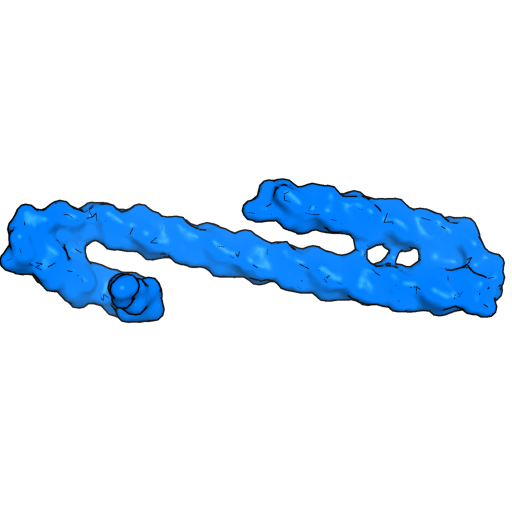 96.56 85 GLU A O 1
ATOM 651 N N . LYS A 1 86 ? -0.453 6.457 -7.110 1.00 94.62 86 LYS A N 1
ATOM 652 C CA . LYS A 1 86 ? -0.700 7.805 -6.563 1.00 94.62 86 LYS A CA 1
ATOM 653 C C . LYS A 1 86 ? -2.173 8.087 -6.276 1.00 94.62 86 LYS A C 1
ATOM 655 O O . LYS A 1 86 ? -2.465 9.065 -5.590 1.00 94.62 86 LYS A O 1
ATOM 660 N N . ARG A 1 87 ? -3.090 7.320 -6.874 1.00 94.75 87 ARG A N 1
ATOM 661 C CA . ARG A 1 87 ? -4.541 7.498 -6.706 1.00 94.75 87 ARG A CA 1
ATOM 662 C C . ARG A 1 87 ? -5.112 6.682 -5.545 1.00 94.75 87 ARG A C 1
ATOM 664 O O . ARG A 1 87 ? -6.271 6.910 -5.201 1.00 94.75 87 ARG A O 1
ATOM 671 N N . LEU A 1 88 ? -4.323 5.764 -4.988 1.00 91.69 88 LEU A N 1
ATOM 672 C CA . LEU A 1 88 ? -4.619 5.003 -3.774 1.00 91.69 88 LEU A CA 1
ATOM 673 C C . LEU A 1 88 ? -4.350 5.834 -2.512 1.00 91.69 88 LEU A C 1
ATOM 675 O O . LEU A 1 88 ? -5.188 5.762 -1.586 1.00 91.69 88 LEU A O 1
#

Secondary structure (DSSP, 8-state):
---HHHHHH-HHHHHHHHHHTT--TTHHHHHHHHHHHHHHHHHHHHHHHHHHHHHHHHHHHHHHTT-HHHHHHHHHHHHHHHHHHTT-